Protein AF-A0A3C7W0V7-F1 (afdb_monomer_lite)

Secondary structure (DSSP, 8-state):
---HHHHHHTTSPPPTTTS----SSPPP--SB-TTT-SBSSSPPPTT--------SSHHHHHHHHHTSTT-----

pLDDT: mean 91.58, std 11.58, range [49.66, 97.94]

Structure (mmCIF, N/CA/C/O backbone):
data_AF-A0A3C7W0V7-F1
#
_entry.id   AF-A0A3C7W0V7-F1
#
loop_
_atom_site.group_PDB
_atom_site.id
_atom_site.type_symbol
_atom_site.label_atom_id
_atom_site.label_alt_id
_atom_site.label_comp_id
_atom_site.label_asym_id
_atom_site.label_entity_id
_atom_site.label_seq_id
_atom_site.pdbx_PDB_ins_code
_atom_site.Cartn_x
_atom_site.Cartn_y
_atom_site.Cartn_z
_atom_site.occupancy
_atom_site.B_iso_or_equiv
_atom_site.auth_seq_id
_atom_site.auth_comp_id
_atom_site.auth_asym_id
_atom_site.auth_atom_id
_atom_site.pdbx_PDB_model_num
ATOM 1 N N . MET A 1 1 ? 35.913 1.353 -23.090 1.00 49.66 1 MET A N 1
ATOM 2 C CA . MET A 1 1 ? 35.068 2.570 -23.074 1.00 49.66 1 MET A CA 1
ATOM 3 C C . MET A 1 1 ? 33.621 2.153 -23.281 1.00 49.66 1 MET A C 1
ATOM 5 O O . MET A 1 1 ? 33.330 1.565 -24.313 1.00 49.66 1 MET A O 1
ATOM 9 N N . ALA A 1 2 ? 32.730 2.385 -22.316 1.00 55.78 2 ALA A N 1
ATOM 10 C CA . ALA A 1 2 ? 31.304 2.140 -22.535 1.00 55.78 2 ALA A CA 1
ATOM 11 C C . ALA A 1 2 ? 30.750 3.212 -23.492 1.00 55.78 2 ALA A C 1
ATOM 13 O O . ALA A 1 2 ? 30.916 4.403 -23.241 1.00 55.78 2 ALA A O 1
ATOM 14 N N . SER A 1 3 ? 30.136 2.787 -24.599 1.00 73.75 3 SER A N 1
ATOM 15 C CA . SER A 1 3 ? 29.482 3.676 -25.570 1.00 73.75 3 SER A CA 1
ATOM 16 C C . SER A 1 3 ? 28.369 4.497 -24.902 1.00 73.75 3 SER A C 1
ATOM 18 O O . SER A 1 3 ? 27.639 3.973 -24.059 1.00 73.75 3 SER A O 1
ATOM 20 N N . LEU A 1 4 ? 28.188 5.761 -25.307 1.00 62.59 4 LEU A N 1
ATOM 21 C CA . LEU A 1 4 ? 27.108 6.647 -24.836 1.00 62.59 4 LEU A CA 1
ATOM 22 C C . LEU A 1 4 ? 25.708 6.007 -24.944 1.00 62.59 4 LEU A C 1
ATOM 24 O O . LEU A 1 4 ? 24.853 6.246 -24.090 1.00 62.59 4 LEU A O 1
ATOM 28 N N . PHE A 1 5 ? 25.490 5.133 -25.933 1.00 61.41 5 PHE A N 1
ATOM 29 C CA . PHE A 1 5 ? 24.252 4.355 -26.078 1.00 61.41 5 PHE A CA 1
ATOM 30 C C . PHE A 1 5 ? 24.044 3.327 -24.951 1.00 61.41 5 PHE A C 1
ATOM 32 O O . PHE A 1 5 ? 22.918 3.102 -24.513 1.00 61.41 5 PHE A O 1
ATOM 39 N N . SER A 1 6 ? 25.121 2.735 -24.430 1.00 63.97 6 SER A N 1
ATOM 40 C CA . SER A 1 6 ? 25.072 1.757 -23.334 1.00 63.97 6 SER A CA 1
ATOM 41 C C . SER A 1 6 ? 24.794 2.415 -21.975 1.00 63.97 6 SER A C 1
ATOM 43 O O . SER A 1 6 ? 24.140 1.816 -21.125 1.00 63.97 6 SER A O 1
ATOM 45 N N . ILE A 1 7 ? 25.216 3.671 -21.782 1.00 63.16 7 ILE A N 1
ATOM 46 C CA . ILE A 1 7 ? 24.953 4.438 -20.552 1.00 63.16 7 ILE A CA 1
ATOM 47 C C . ILE A 1 7 ? 23.464 4.800 -20.433 1.00 63.16 7 ILE A C 1
ATOM 49 O O . ILE A 1 7 ? 22.906 4.719 -19.339 1.00 63.16 7 ILE A O 1
ATOM 53 N N . ARG A 1 8 ? 22.796 5.144 -21.546 1.00 63.88 8 ARG A N 1
ATOM 54 C CA . ARG A 1 8 ? 21.349 5.436 -21.546 1.00 63.88 8 ARG A CA 1
ATOM 55 C C . ARG A 1 8 ? 20.482 4.193 -21.333 1.00 63.88 8 ARG A C 1
ATOM 57 O O . ARG A 1 8 ? 19.466 4.301 -20.657 1.00 63.88 8 ARG A O 1
ATOM 64 N N . LYS A 1 9 ? 20.895 3.021 -21.835 1.00 66.44 9 LYS A N 1
ATOM 65 C CA . LYS A 1 9 ? 20.158 1.759 -21.625 1.00 66.44 9 LYS A CA 1
ATOM 66 C C . LYS A 1 9 ? 20.002 1.385 -20.147 1.00 66.44 9 LYS A C 1
ATOM 68 O O . LYS A 1 9 ? 18.961 0.871 -19.774 1.00 66.44 9 LYS A O 1
ATOM 73 N N . LYS A 1 10 ? 20.996 1.670 -19.297 1.00 72.31 10 LYS A N 1
ATOM 74 C CA . LYS A 1 10 ? 20.967 1.277 -17.873 1.00 72.31 10 LYS A CA 1
ATOM 75 C C . LYS A 1 10 ? 19.818 1.890 -17.064 1.00 72.31 10 LYS A C 1
ATOM 77 O O . LYS A 1 10 ? 19.455 1.325 -16.042 1.00 72.31 10 LYS A O 1
ATOM 82 N N . HIS A 1 11 ? 19.288 3.035 -17.491 1.00 83.00 11 HIS A N 1
ATOM 83 C CA . HIS A 1 11 ? 18.207 3.741 -16.793 1.00 83.00 11 HIS A CA 1
ATOM 84 C C . HIS A 1 11 ? 16.861 3.644 -17.525 1.00 83.00 11 HIS A C 1
ATOM 86 O O . HIS A 1 11 ? 15.894 4.276 -17.108 1.00 83.00 11 HIS A O 1
ATOM 92 N N . ALA A 1 12 ? 16.801 2.899 -18.630 1.00 89.31 12 ALA A N 1
ATOM 93 C CA . ALA A 1 12 ? 15.556 2.649 -19.338 1.00 89.31 12 ALA A CA 1
ATOM 94 C C . ALA A 1 12 ? 14.805 1.482 -18.682 1.00 89.31 12 ALA A C 1
ATOM 96 O O . ALA A 1 12 ? 15.421 0.570 -18.130 1.00 89.31 12 ALA A O 1
ATOM 97 N N . LEU A 1 13 ? 13.474 1.504 -18.765 1.00 91.44 13 LEU A N 1
ATOM 98 C CA . LEU A 1 13 ? 12.670 0.323 -18.457 1.00 91.44 13 LEU A CA 1
ATOM 99 C C . LEU A 1 13 ? 12.995 -0.793 -19.470 1.00 91.44 13 LEU A C 1
ATOM 101 O O . LEU A 1 13 ? 13.224 -0.473 -20.642 1.00 91.44 13 LEU A O 1
ATOM 105 N N . PRO A 1 14 ? 13.029 -2.072 -19.048 1.00 92.19 14 PRO A N 1
ATOM 106 C CA . PRO A 1 14 ? 13.219 -3.188 -19.972 1.00 92.19 14 PRO A CA 1
ATOM 107 C C . PRO A 1 14 ? 12.061 -3.264 -20.975 1.00 92.19 14 PRO A C 1
ATOM 109 O O . PRO A 1 14 ? 10.929 -2.891 -20.650 1.00 92.19 14 PRO A O 1
ATOM 112 N N . SER A 1 15 ? 12.331 -3.767 -22.183 1.00 92.75 15 SER A N 1
ATOM 113 C CA . SER A 1 15 ? 11.251 -4.157 -23.096 1.00 92.75 15 SER A CA 1
ATOM 114 C C . SER A 1 15 ? 10.499 -5.382 -22.560 1.00 92.75 15 SER A C 1
ATOM 116 O O . SER A 1 15 ? 10.945 -6.044 -21.619 1.00 92.75 15 SER A O 1
ATOM 118 N N . ALA A 1 16 ? 9.353 -5.709 -23.161 1.00 94.50 16 ALA A N 1
ATOM 119 C CA . ALA A 1 16 ? 8.589 -6.892 -22.771 1.00 94.50 16 ALA A CA 1
ATOM 120 C C . ALA A 1 16 ? 9.390 -8.194 -22.974 1.00 94.50 16 ALA A C 1
ATOM 122 O O . ALA A 1 16 ? 9.281 -9.107 -22.162 1.00 94.50 16 ALA A O 1
ATOM 123 N N . GLU A 1 17 ? 10.224 -8.263 -24.017 1.00 95.38 17 GLU A N 1
ATOM 124 C CA . GLU A 1 17 ? 11.069 -9.424 -24.326 1.00 95.38 17 GLU A CA 1
ATOM 125 C C . GLU A 1 17 ? 12.293 -9.541 -23.404 1.00 95.38 17 GLU A C 1
ATOM 127 O O . GLU A 1 17 ? 12.822 -10.633 -23.212 1.00 95.38 17 GLU A O 1
ATOM 132 N N . GLU A 1 18 ? 12.761 -8.420 -22.850 1.00 93.56 18 GLU A N 1
ATOM 133 C CA . GLU A 1 18 ? 13.907 -8.358 -21.931 1.00 93.56 18 GLU A CA 1
ATOM 134 C C . GLU A 1 18 ? 13.493 -8.534 -20.45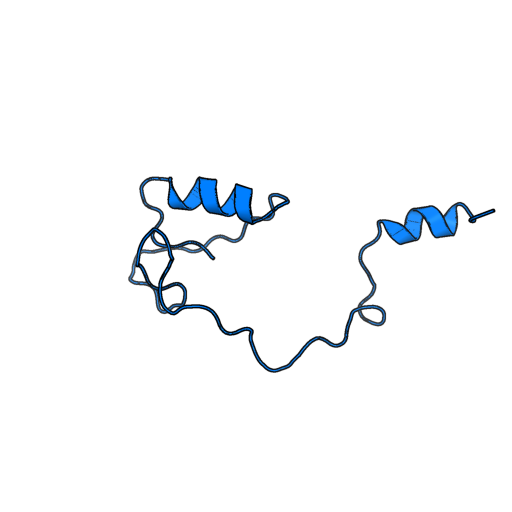6 1.00 93.56 18 GLU A C 1
ATOM 136 O O . GLU A 1 18 ? 14.349 -8.741 -19.591 1.00 93.56 18 GLU A O 1
ATOM 141 N N . ALA A 1 19 ? 12.196 -8.428 -20.146 1.00 94.81 19 ALA A N 1
ATOM 142 C CA . ALA A 1 19 ? 11.671 -8.593 -18.798 1.00 94.81 19 ALA A CA 1
ATOM 143 C C . ALA A 1 19 ? 11.845 -10.036 -18.292 1.00 94.81 19 ALA A C 1
ATOM 145 O O . ALA A 1 19 ? 11.799 -11.007 -19.046 1.00 94.81 19 ALA A O 1
ATOM 146 N N . LEU A 1 20 ? 12.028 -10.188 -16.978 1.00 96.62 20 LEU A N 1
ATOM 147 C CA . LEU A 1 20 ? 12.072 -11.512 -16.356 1.00 96.62 20 LEU A CA 1
ATOM 148 C C . LEU A 1 20 ? 10.731 -12.241 -16.575 1.00 96.62 20 LEU A C 1
ATOM 150 O O . LEU A 1 20 ? 9.686 -11.596 -16.496 1.00 96.62 20 LEU A O 1
ATOM 154 N N . PRO A 1 21 ? 10.731 -13.575 -16.748 1.00 96.00 21 PRO A N 1
ATOM 155 C CA . PRO A 1 21 ? 9.531 -14.347 -17.099 1.00 96.00 21 PRO A CA 1
ATOM 156 C C . PRO A 1 21 ? 8.427 -14.351 -16.025 1.00 96.00 21 PRO A C 1
ATOM 158 O O . PRO A 1 21 ? 7.336 -14.852 -16.271 1.00 96.00 21 PRO A O 1
ATOM 161 N N . GLY A 1 22 ? 8.685 -13.800 -14.836 1.00 96.38 22 GLY A N 1
ATOM 162 C CA . GLY A 1 22 ? 7.719 -13.756 -13.742 1.00 96.38 22 GLY A CA 1
ATOM 163 C C . GLY A 1 22 ? 7.510 -15.116 -13.072 1.00 96.38 22 GLY A C 1
ATOM 164 O O . GLY A 1 22 ? 8.416 -15.950 -13.031 1.00 96.38 22 GLY A O 1
ATOM 165 N N . ARG A 1 23 ? 6.331 -15.294 -12.469 1.00 97.56 23 ARG A N 1
ATOM 166 C CA . ARG A 1 23 ? 5.859 -16.539 -11.846 1.00 97.56 23 ARG A CA 1
ATOM 167 C C . ARG A 1 23 ? 4.330 -16.556 -11.827 1.00 97.56 23 ARG A C 1
ATOM 169 O O . ARG A 1 23 ? 3.729 -15.493 -11.682 1.00 97.56 23 ARG A O 1
ATOM 176 N N . ASP A 1 24 ? 3.742 -17.746 -11.892 1.00 97.50 24 ASP A N 1
ATOM 177 C CA . ASP A 1 24 ? 2.285 -17.918 -11.794 1.00 97.50 24 ASP A CA 1
ATOM 178 C C . ASP A 1 24 ? 1.793 -17.871 -10.341 1.00 97.50 24 ASP A C 1
ATOM 180 O O . ASP A 1 24 ? 0.685 -17.417 -10.059 1.00 97.50 24 ASP A O 1
ATOM 184 N N . GLU A 1 25 ? 2.623 -18.330 -9.400 1.00 97.50 25 GLU A N 1
ATOM 185 C CA . GLU A 1 25 ? 2.262 -18.377 -7.986 1.00 97.50 25 GLU A CA 1
ATOM 186 C C . GLU A 1 25 ? 2.423 -16.995 -7.322 1.00 97.50 25 GLU A C 1
ATOM 188 O O . GLU A 1 25 ? 3.522 -16.421 -7.340 1.00 97.50 25 GLU A O 1
ATOM 193 N N . PRO A 1 26 ? 1.360 -16.437 -6.712 1.00 95.56 26 PRO A N 1
ATOM 194 C CA . PRO A 1 26 ? 1.449 -15.168 -6.005 1.00 95.56 26 PRO A CA 1
ATOM 195 C C . PRO A 1 26 ? 2.317 -15.295 -4.749 1.00 95.56 26 PRO A C 1
ATOM 197 O O . PRO A 1 26 ? 2.354 -16.331 -4.089 1.00 95.56 26 PRO A O 1
ATOM 200 N N . MET A 1 27 ? 2.986 -14.205 -4.369 1.00 95.62 27 MET A N 1
ATOM 201 C CA . MET A 1 27 ? 3.729 -14.172 -3.110 1.00 95.62 27 MET A CA 1
ATOM 202 C C . MET A 1 27 ? 2.764 -14.290 -1.926 1.00 95.62 27 MET A C 1
ATOM 204 O O . MET A 1 27 ? 1.786 -13.545 -1.836 1.00 95.62 27 MET A O 1
ATOM 208 N N . ALA A 1 28 ? 3.059 -15.204 -1.002 1.00 96.00 28 ALA A N 1
ATOM 209 C CA . ALA A 1 28 ? 2.317 -15.308 0.243 1.00 96.00 28 ALA A CA 1
ATOM 210 C C . ALA A 1 28 ? 2.516 -14.035 1.081 1.00 96.00 28 ALA A C 1
ATOM 212 O O . ALA A 1 28 ? 3.645 -13.634 1.365 1.00 96.00 28 ALA A O 1
ATOM 213 N N . VAL A 1 29 ? 1.407 -13.424 1.493 1.00 95.81 29 VAL A N 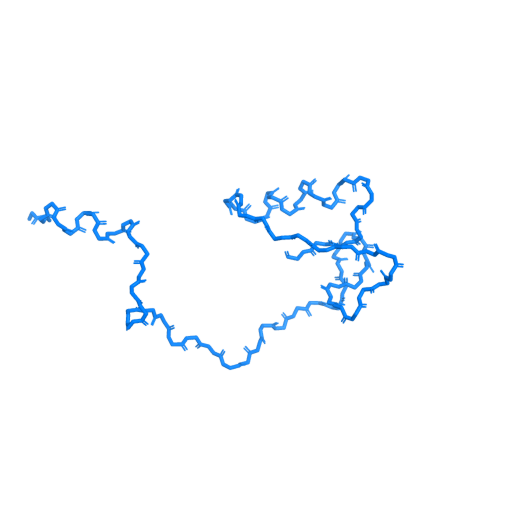1
ATOM 214 C CA . VAL A 1 29 ? 1.378 -12.279 2.408 1.00 95.81 29 VAL A CA 1
ATOM 215 C C . VAL A 1 29 ? 0.595 -12.653 3.667 1.00 95.81 29 VAL A C 1
ATOM 217 O O . VAL A 1 29 ? -0.293 -13.511 3.589 1.00 95.81 29 VAL A O 1
ATOM 220 N N . PRO A 1 30 ? 0.885 -12.030 4.823 1.00 96.69 30 PRO A N 1
ATOM 221 C CA . PRO A 1 30 ? 0.082 -12.217 6.024 1.00 96.69 30 PRO A CA 1
ATOM 222 C C . PRO A 1 30 ? -1.400 -11.909 5.779 1.00 96.69 30 PRO A C 1
ATOM 224 O O . PRO A 1 30 ? -1.764 -11.145 4.887 1.00 96.69 30 PRO A O 1
ATOM 227 N N . GLU A 1 31 ? -2.284 -12.476 6.594 1.00 96.62 31 GLU A N 1
ATOM 228 C CA . GLU A 1 31 ? -3.715 -12.171 6.475 1.00 96.62 31 GLU A CA 1
ATOM 229 C C . GLU A 1 31 ? -4.051 -10.748 6.938 1.00 96.62 31 GLU A C 1
ATOM 231 O O . GLU A 1 31 ? -4.987 -10.132 6.424 1.00 96.62 31 GLU A O 1
ATOM 236 N N . ARG A 1 32 ? -3.284 -10.218 7.900 1.00 97.50 32 ARG A N 1
ATOM 237 C CA . ARG A 1 32 ? -3.557 -8.945 8.573 1.00 97.50 32 ARG A CA 1
ATOM 238 C C . ARG A 1 32 ? -2.383 -7.979 8.496 1.00 97.50 32 ARG A C 1
ATOM 240 O O . ARG A 1 32 ? -1.227 -8.389 8.568 1.00 97.50 32 ARG A O 1
ATOM 247 N N . HIS A 1 33 ? -2.711 -6.693 8.403 1.00 97.81 33 HIS A N 1
ATOM 248 C CA . HIS A 1 33 ? -1.765 -5.590 8.410 1.00 97.81 33 HIS A CA 1
ATOM 249 C C . HIS A 1 33 ? -1.040 -5.550 9.756 1.00 97.81 33 HIS A C 1
ATOM 251 O O . HIS A 1 33 ? -1.680 -5.576 10.809 1.00 97.81 33 HIS A O 1
ATOM 257 N N . ALA A 1 34 ? 0.289 -5.467 9.731 1.00 97.25 34 ALA A N 1
ATOM 258 C CA . ALA A 1 34 ? 1.111 -5.617 10.932 1.00 97.25 34 ALA A CA 1
ATOM 259 C C . ALA A 1 34 ? 0.838 -4.543 12.004 1.00 97.25 34 ALA A C 1
ATOM 261 O O . ALA A 1 34 ? 0.997 -4.816 13.190 1.00 97.25 34 ALA A O 1
ATOM 262 N N . VAL A 1 35 ? 0.413 -3.338 11.599 1.00 97.62 35 VAL A N 1
ATOM 263 C CA . VAL A 1 35 ? 0.152 -2.206 12.512 1.00 97.62 35 VAL A CA 1
ATOM 264 C C . VAL A 1 35 ? -1.340 -2.005 12.786 1.00 97.62 35 VAL A C 1
ATOM 266 O O . VAL A 1 35 ? -1.740 -1.750 13.916 1.00 97.62 35 VAL A O 1
ATOM 269 N N . LEU A 1 36 ? -2.174 -2.128 11.753 1.00 97.44 36 LEU A N 1
ATOM 270 C CA . LEU A 1 36 ? -3.606 -1.787 11.815 1.00 97.44 36 LEU A CA 1
ATOM 271 C C . LEU A 1 36 ? -4.468 -2.997 12.189 1.00 97.44 36 LEU A C 1
ATOM 273 O O . LEU A 1 36 ? -5.647 -2.845 12.496 1.00 97.44 36 LEU A O 1
ATOM 277 N N . ALA A 1 37 ? -3.891 -4.202 12.135 1.00 97.31 37 ALA A N 1
ATOM 278 C CA . ALA A 1 37 ? -4.561 -5.481 12.345 1.00 97.31 37 ALA A CA 1
ATOM 279 C C . ALA A 1 37 ? -5.784 -5.730 11.436 1.00 97.31 37 ALA A C 1
ATOM 281 O O . ALA A 1 37 ? -6.505 -6.705 11.640 1.00 97.31 37 ALA A O 1
ATOM 282 N N . THR A 1 38 ? -6.022 -4.905 10.418 1.00 97.56 38 THR A N 1
ATOM 283 C CA . THR A 1 38 ? -7.070 -5.064 9.401 1.00 97.56 38 THR A CA 1
ATOM 284 C C . THR A 1 38 ? -6.638 -6.046 8.307 1.00 97.56 38 THR A C 1
ATOM 286 O O . THR A 1 38 ? -5.446 -6.317 8.174 1.00 97.56 38 THR A O 1
ATOM 289 N N . PRO A 1 39 ? -7.563 -6.636 7.527 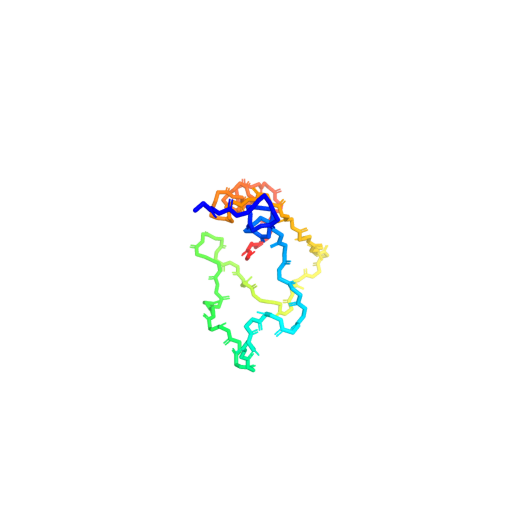1.00 97.12 39 PRO A N 1
ATOM 290 C CA . PRO A 1 39 ? -7.195 -7.501 6.405 1.00 97.12 39 PRO A CA 1
ATOM 291 C C . PRO A 1 39 ? -6.292 -6.783 5.386 1.00 97.12 39 PRO A C 1
ATOM 293 O O . PRO A 1 39 ? -6.565 -5.642 5.015 1.00 97.12 39 PRO A O 1
ATOM 296 N N . LEU A 1 40 ? -5.232 -7.450 4.910 1.00 96.56 40 LEU A N 1
ATOM 297 C CA . LEU A 1 40 ? -4.383 -6.938 3.812 1.00 96.56 40 LEU A CA 1
ATOM 298 C C . LEU A 1 40 ? -5.019 -7.137 2.434 1.00 96.56 40 LEU A C 1
ATOM 300 O O . LEU A 1 40 ? -4.693 -6.443 1.475 1.00 96.56 40 LEU A O 1
ATOM 304 N N . ARG A 1 41 ? -5.917 -8.117 2.324 1.00 94.81 41 ARG A N 1
ATOM 305 C CA . ARG A 1 41 ? -6.576 -8.492 1.075 1.00 94.81 41 ARG A CA 1
ATOM 306 C C . ARG A 1 41 ? -8.080 -8.347 1.215 1.00 94.81 41 ARG A C 1
ATOM 308 O O . ARG A 1 41 ? -8.634 -8.562 2.292 1.00 94.81 41 ARG A O 1
ATOM 315 N N . GLY A 1 42 ? -8.709 -7.983 0.102 1.00 90.94 42 GLY A N 1
ATOM 316 C CA . GLY A 1 42 ? -10.154 -7.857 0.022 1.00 90.94 42 GLY A CA 1
ATOM 317 C C . GLY A 1 42 ? -10.886 -9.205 0.144 1.00 90.94 42 GLY A C 1
ATOM 318 O O . GLY A 1 42 ? -10.251 -10.263 0.158 1.00 90.94 42 GLY A O 1
ATOM 319 N N . PRO A 1 43 ? -12.228 -9.175 0.183 1.00 94.88 43 PRO A N 1
ATOM 320 C CA . PRO A 1 43 ? -13.064 -7.986 0.000 1.00 94.88 43 PRO A CA 1
ATOM 321 C C . PRO A 1 43 ? -12.987 -7.018 1.190 1.00 94.88 43 PRO A C 1
ATOM 323 O O . PRO A 1 43 ? -13.014 -7.434 2.346 1.00 94.88 43 PRO A O 1
ATOM 326 N N . PHE A 1 44 ? -12.883 -5.721 0.898 1.00 95.44 44 PHE A N 1
ATOM 327 C CA . PHE A 1 44 ? -12.887 -4.670 1.917 1.00 95.44 44 PHE A CA 1
ATOM 328 C C . PHE A 1 44 ? -14.323 -4.210 2.210 1.00 95.44 44 PHE A C 1
ATOM 330 O O . PHE A 1 44 ? -15.164 -4.242 1.308 1.00 95.44 44 PHE A O 1
ATOM 337 N N . PRO A 1 45 ? -14.639 -3.800 3.452 1.00 94.06 45 PRO A N 1
ATOM 338 C CA . PRO A 1 45 ? -15.976 -3.318 3.783 1.00 94.06 45 PRO A CA 1
ATOM 339 C C . PRO A 1 45 ? -16.312 -2.026 3.021 1.00 94.06 45 PRO A C 1
ATOM 341 O O . PRO A 1 45 ? -15.470 -1.147 2.864 1.00 94.06 45 PRO A O 1
ATOM 344 N N . ALA A 1 46 ? -17.561 -1.881 2.578 1.00 94.25 46 ALA A N 1
ATOM 345 C CA . ALA A 1 46 ? -18.054 -0.613 2.040 1.00 94.25 46 ALA A CA 1
ATOM 346 C C . ALA A 1 46 ? -18.155 0.448 3.162 1.00 94.25 46 ALA A C 1
ATOM 348 O O . ALA A 1 46 ? -18.439 0.077 4.305 1.00 94.25 46 ALA A O 1
ATOM 349 N N . PRO A 1 47 ? -17.977 1.754 2.878 1.00 95.31 47 PRO A N 1
ATOM 350 C CA . PRO A 1 47 ? -17.785 2.391 1.569 1.00 95.31 47 PRO A CA 1
ATOM 351 C C . PRO A 1 47 ? -16.306 2.723 1.268 1.00 95.31 47 PRO A C 1
ATOM 353 O O . PRO A 1 47 ? -15.994 3.843 0.872 1.00 95.31 47 PRO A O 1
ATOM 356 N N . LEU A 1 48 ? -15.375 1.799 1.530 1.00 97.12 48 LEU A N 1
ATOM 357 C CA . LEU A 1 48 ? -13.949 2.052 1.295 1.00 97.12 48 LEU A CA 1
ATOM 358 C C . LEU A 1 48 ? -13.605 2.135 -0.201 1.00 97.12 48 LEU A C 1
ATOM 360 O O . LEU A 1 48 ? -14.172 1.414 -1.016 1.00 97.12 48 LEU A O 1
ATOM 364 N N . GLU A 1 49 ? -12.607 2.962 -0.515 1.00 96.50 49 GLU A N 1
ATOM 365 C CA . GLU A 1 49 ? -12.037 3.158 -1.854 1.00 96.50 49 GLU A CA 1
ATOM 366 C C . GLU A 1 49 ? -10.545 2.789 -1.862 1.00 96.50 49 GLU A C 1
ATOM 368 O O . GLU A 1 49 ? -9.886 2.802 -0.817 1.00 96.50 49 GLU A O 1
ATOM 373 N N . GLN A 1 50 ? -9.993 2.473 -3.038 1.00 96.12 50 GLN A N 1
ATOM 374 C CA . GLN A 1 50 ? -8.586 2.084 -3.201 1.00 96.12 50 GLN A CA 1
ATOM 375 C C . GLN A 1 50 ? -7.807 3.073 -4.075 1.00 96.12 50 GLN A C 1
ATOM 377 O O . GLN A 1 50 ? -8.320 3.596 -5.061 1.00 96.12 50 GLN A O 1
ATOM 382 N N . VAL A 1 51 ? -6.528 3.278 -3.750 1.00 96.88 51 VAL A N 1
ATOM 383 C CA . VAL A 1 51 ? -5.595 4.094 -4.539 1.00 96.88 51 VAL A CA 1
ATOM 384 C C . VAL A 1 51 ? -4.223 3.420 -4.606 1.00 96.88 51 VAL A C 1
ATOM 386 O O . VAL A 1 51 ? -3.785 2.809 -3.635 1.00 96.88 51 VAL A O 1
ATOM 389 N N . VAL A 1 52 ? -3.540 3.536 -5.750 1.00 97.44 52 VAL A N 1
ATOM 390 C CA . VAL A 1 52 ? -2.177 3.022 -5.970 1.00 97.44 52 VAL A CA 1
ATOM 391 C C . VAL A 1 52 ? -1.246 4.194 -6.267 1.00 97.44 52 VAL A C 1
ATOM 393 O O . VAL A 1 52 ? -1.509 4.979 -7.178 1.00 97.44 52 VAL A O 1
ATOM 396 N N . LEU A 1 53 ? -0.161 4.324 -5.497 1.00 96.81 53 LEU A N 1
ATOM 397 C CA . LEU A 1 53 ? 0.750 5.473 -5.545 1.00 96.81 53 LEU A CA 1
ATOM 398 C C . LEU A 1 53 ? 2.210 5.025 -5.694 1.00 96.81 53 LEU A C 1
ATOM 400 O O . LEU A 1 53 ? 2.706 4.217 -4.914 1.00 96.81 53 LEU A O 1
ATOM 404 N N . GLY A 1 54 ? 2.922 5.594 -6.670 1.00 96.81 54 GLY A N 1
ATOM 405 C CA . GLY A 1 54 ? 4.362 5.389 -6.859 1.00 96.81 54 GLY A CA 1
ATOM 406 C C . GLY A 1 54 ? 5.175 6.541 -6.269 1.00 96.81 54 GLY A C 1
ATOM 407 O O . GLY A 1 54 ? 5.226 7.616 -6.858 1.00 96.81 54 GLY A O 1
ATOM 408 N N . MET A 1 55 ? 5.821 6.324 -5.118 1.00 97.19 55 MET A N 1
ATOM 409 C CA . MET A 1 55 ? 6.522 7.380 -4.356 1.00 97.19 55 MET A CA 1
ATOM 410 C C . MET A 1 55 ? 7.983 7.030 -4.005 1.00 97.19 55 MET A C 1
ATOM 412 O O . MET A 1 55 ? 8.540 7.542 -3.036 1.00 97.19 55 MET A O 1
ATOM 416 N N . GLY A 1 56 ? 8.623 6.145 -4.776 1.00 95.81 56 GLY A N 1
ATOM 417 C CA . GLY A 1 56 ? 9.981 5.663 -4.500 1.00 95.81 56 GLY A CA 1
ATOM 418 C C . GLY A 1 56 ? 9.984 4.434 -3.587 1.00 95.81 56 GLY A C 1
ATOM 419 O O . GLY A 1 56 ? 9.302 3.456 -3.877 1.00 95.81 56 GLY A O 1
ATOM 420 N N . CYS A 1 57 ? 10.770 4.450 -2.505 1.00 96.94 57 CYS A N 1
ATOM 421 C CA . CYS A 1 57 ? 10.846 3.315 -1.577 1.00 96.94 57 CYS A CA 1
ATOM 422 C C . CYS A 1 57 ? 9.517 3.116 -0.828 1.00 96.94 57 CYS A C 1
ATOM 424 O O . CYS A 1 57 ? 9.122 3.954 -0.011 1.00 96.94 57 CYS A O 1
ATOM 426 N N . PHE A 1 58 ? 8.869 1.975 -1.068 1.00 96.69 58 PHE A N 1
ATOM 427 C CA . PHE A 1 58 ? 7.566 1.640 -0.494 1.00 96.69 58 PHE A CA 1
ATOM 428 C C . PHE A 1 58 ? 7.528 1.609 1.044 1.00 96.69 58 PHE A C 1
ATOM 430 O O . PHE A 1 58 ? 6.551 2.075 1.605 1.00 96.69 58 PHE A O 1
ATOM 437 N N . TRP A 1 59 ? 8.599 1.227 1.751 1.00 95.62 59 TRP A N 1
ATOM 438 C CA . TRP A 1 59 ? 8.621 1.196 3.221 1.00 95.62 59 TRP A CA 1
ATOM 439 C C . TRP A 1 59 ? 8.376 2.572 3.837 1.00 95.62 59 TRP A C 1
ATOM 441 O O . TRP A 1 59 ? 7.706 2.710 4.857 1.00 95.62 59 TRP A O 1
ATOM 451 N N . GLY A 1 60 ? 8.956 3.606 3.221 1.00 96.62 60 GLY A N 1
ATOM 452 C CA . GLY A 1 60 ? 8.767 4.980 3.658 1.00 96.62 60 GLY A CA 1
ATOM 453 C C . GLY A 1 60 ? 7.395 5.508 3.263 1.00 96.62 60 GLY A C 1
ATOM 454 O O . GLY A 1 60 ? 6.762 6.179 4.072 1.00 96.62 60 GLY A O 1
ATOM 455 N N . ALA A 1 61 ? 6.954 5.203 2.040 1.00 97.25 61 ALA A N 1
ATOM 456 C CA . ALA A 1 61 ? 5.672 5.654 1.512 1.00 97.25 61 ALA A CA 1
ATOM 457 C C . ALA A 1 61 ? 4.497 5.047 2.289 1.00 97.25 61 ALA A C 1
ATOM 459 O O . ALA A 1 61 ? 3.689 5.790 2.836 1.00 97.25 61 ALA A O 1
ATOM 460 N N . GLU A 1 62 ? 4.457 3.722 2.412 1.00 97.69 62 GLU A N 1
ATOM 461 C CA . GLU A 1 62 ? 3.408 2.971 3.098 1.00 97.69 62 GLU A CA 1
ATOM 462 C C . GLU A 1 62 ? 3.241 3.438 4.550 1.00 97.69 62 GLU A C 1
ATOM 464 O O . GLU A 1 62 ? 2.125 3.736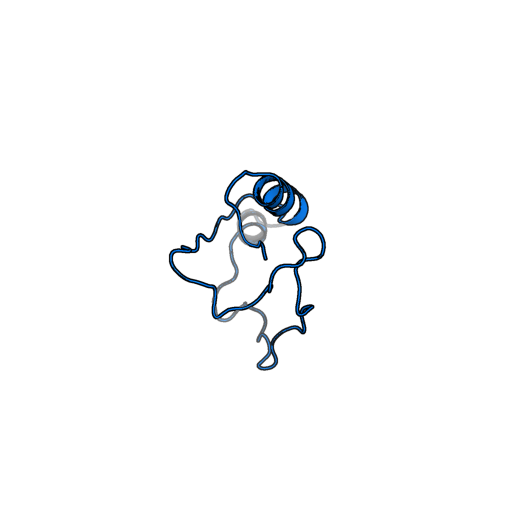 4.983 1.00 97.69 62 GLU A O 1
ATOM 469 N N . ARG A 1 63 ? 4.365 3.659 5.255 1.00 97.44 63 ARG A N 1
ATOM 470 C CA . ARG A 1 63 ? 4.350 4.178 6.628 1.00 97.44 63 ARG A CA 1
ATOM 471 C C 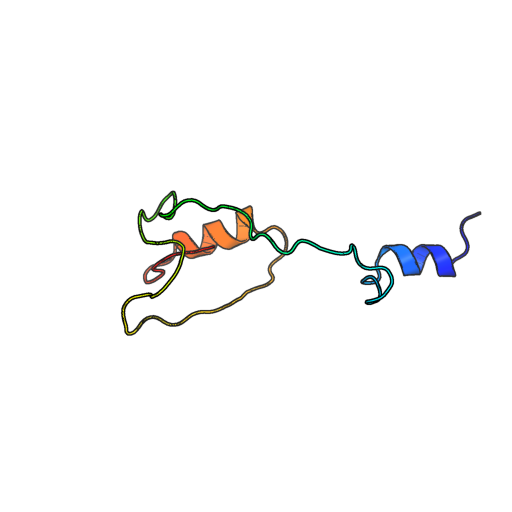. ARG A 1 63 ? 3.585 5.475 6.777 1.00 97.44 63 ARG A C 1
ATOM 473 O O . ARG A 1 63 ? 2.847 5.653 7.741 1.00 97.44 63 ARG A O 1
ATOM 480 N N . ARG A 1 64 ? 3.763 6.392 5.826 1.00 97.31 64 ARG A N 1
ATOM 481 C CA . ARG A 1 64 ? 3.077 7.682 5.879 1.00 97.31 64 ARG A CA 1
ATOM 482 C C . ARG A 1 64 ? 1.571 7.528 5.761 1.00 97.31 64 ARG A C 1
ATOM 484 O O . ARG A 1 64 ? 0.883 8.384 6.301 1.00 97.31 64 ARG A O 1
ATOM 491 N N . PHE A 1 65 ? 1.073 6.487 5.095 1.00 97.94 65 PHE A N 1
ATOM 492 C CA . PHE A 1 65 ? -0.357 6.277 4.892 1.00 97.94 65 PHE A CA 1
ATOM 493 C C . PHE A 1 65 ? -1.031 5.569 6.063 1.00 97.94 65 PHE A C 1
ATOM 495 O O . PHE A 1 65 ? -2.079 6.041 6.488 1.00 97.94 65 PHE A O 1
ATOM 502 N N . TRP A 1 66 ? -0.447 4.518 6.652 1.00 97.50 66 TRP A N 1
ATOM 503 C CA . TRP A 1 66 ? -1.104 3.855 7.794 1.00 97.50 66 TRP A CA 1
ATOM 504 C C . TRP A 1 66 ? -1.206 4.752 9.039 1.00 97.50 66 TRP A C 1
ATOM 506 O O . TRP A 1 66 ? -1.985 4.471 9.944 1.00 97.50 66 TRP A O 1
ATOM 516 N N . GLU A 1 67 ? -0.412 5.826 9.103 1.00 97.31 67 GLU A N 1
ATOM 517 C CA . GLU A 1 67 ? -0.484 6.857 10.145 1.00 97.31 67 GLU A CA 1
ATOM 518 C C . GLU A 1 67 ? -1.633 7.862 9.916 1.00 97.31 67 GLU A C 1
ATOM 520 O O . GLU A 1 67 ? -1.961 8.624 10.827 1.00 97.31 67 GLU A O 1
ATOM 525 N N . GLN A 1 68 ? -2.246 7.898 8.724 1.00 97.88 68 GLN A N 1
ATOM 526 C CA . GLN A 1 68 ? -3.290 8.875 8.404 1.00 97.88 68 GLN A CA 1
ATOM 527 C C . GLN A 1 68 ? -4.669 8.455 8.933 1.00 97.88 68 GLN A C 1
ATOM 529 O O . GLN A 1 68 ? -5.088 7.308 8.747 1.00 97.88 68 GLN A O 1
ATOM 534 N N . PRO A 1 69 ? -5.444 9.395 9.506 1.00 96.81 69 PRO A N 1
ATOM 535 C CA . PRO A 1 69 ? -6.837 9.148 9.852 1.00 96.81 69 PRO A CA 1
ATOM 536 C C . PRO A 1 69 ? -7.659 8.719 8.629 1.00 96.81 69 PRO A C 1
ATOM 538 O O . PRO A 1 69 ? -7.614 9.361 7.582 1.00 96.81 69 PRO A O 1
ATOM 541 N N . GLY A 1 70 ? -8.442 7.650 8.780 1.00 95.88 70 GLY A N 1
ATOM 542 C CA . GLY A 1 70 ? -9.330 7.136 7.732 1.00 95.88 70 GLY A CA 1
ATOM 543 C C . GLY A 1 70 ? -8.707 6.084 6.811 1.00 95.88 70 GLY A C 1
ATOM 544 O O . GLY A 1 70 ? -9.434 5.481 6.024 1.00 95.88 70 GLY A O 1
ATOM 545 N N . VAL A 1 71 ? -7.406 5.800 6.927 1.00 97.75 71 VAL A N 1
ATOM 546 C CA . VAL A 1 71 ? -6.782 4.686 6.200 1.00 97.75 71 VAL A CA 1
ATOM 547 C C . VAL A 1 71 ? -7.124 3.364 6.884 1.00 97.75 71 VAL A C 1
ATOM 549 O O . VAL A 1 71 ? -6.816 3.151 8.054 1.00 97.75 71 VAL A O 1
ATOM 552 N N . TYR A 1 72 ? -7.778 2.468 6.142 1.00 97.81 72 TYR A N 1
ATOM 553 C CA . TYR A 1 72 ? -8.208 1.167 6.657 1.00 97.81 72 TYR A CA 1
ATOM 554 C C . TYR A 1 72 ? -7.089 0.118 6.645 1.00 97.81 72 TYR A C 1
ATOM 556 O O . TYR A 1 72 ? -6.950 -0.652 7.591 1.00 97.81 72 TYR A O 1
ATOM 564 N N . THR A 1 73 ? -6.301 0.060 5.572 1.00 97.75 73 THR A N 1
ATOM 565 C CA . THR A 1 73 ? -5.189 -0.882 5.384 1.00 97.75 73 THR A CA 1
ATOM 566 C C . THR A 1 73 ? -4.227 -0.319 4.334 1.00 97.75 73 THR A C 1
ATOM 568 O O . THR A 1 73 ? -4.632 0.524 3.528 1.00 97.75 73 THR A O 1
ATOM 571 N N . THR A 1 74 ? -2.977 -0.772 4.333 1.00 97.81 74 THR A N 1
ATOM 572 C CA . THR A 1 74 ? -1.971 -0.478 3.299 1.00 97.81 74 THR A CA 1
ATOM 573 C C . THR A 1 74 ? -1.287 -1.777 2.872 1.00 97.81 74 THR A C 1
ATOM 575 O O . THR A 1 74 ? -1.320 -2.750 3.628 1.00 97.81 74 THR A O 1
ATOM 578 N N . ALA A 1 75 ? -0.762 -1.822 1.645 1.00 94.19 75 ALA A N 1
ATOM 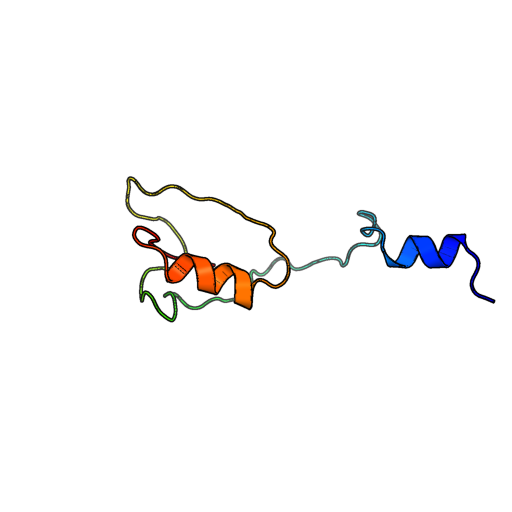579 C CA . ALA A 1 75 ? -0.085 -2.983 1.067 1.00 94.19 75 ALA A CA 1
ATOM 580 C C . ALA A 1 75 ? 0.881 -2.569 -0.052 1.00 94.19 75 ALA A C 1
ATOM 582 O O . ALA A 1 75 ? 0.671 -1.472 -0.628 1.00 94.19 75 ALA A O 1
#

Sequence (75 aa):
MASLFSIRKKHALPSAEEALPGRDEPMAVPERHAVLATPLRGPFPAPLEQVVLGMGCFWGAERRFWEQPGVYTTA

Radius of gyration: 18.35 Å; chains: 1; bounding box: 53×28×39 Å

Foldseek 3Di:
DDDPVNVVVVPDDDDPVRDDPDDPDDDDDDQAAPPLRAGQDDPDDPPDDDDDDDDDDCVVVQVVQVPDPPRNHGD